Protein AF-A0A174JQ71-F1 (afdb_monomer)

Structure (mmCIF, N/CA/C/O backbone):
data_AF-A0A174JQ71-F1
#
_entry.id   AF-A0A174JQ71-F1
#
loop_
_atom_site.group_PDB
_atom_site.id
_atom_site.type_symbol
_atom_site.label_atom_id
_atom_site.label_alt_id
_atom_site.label_comp_id
_atom_site.label_asym_id
_atom_site.label_entity_id
_atom_site.label_seq_id
_atom_site.pdbx_PDB_ins_code
_atom_site.Cartn_x
_atom_site.Cartn_y
_atom_site.Cartn_z
_atom_site.occupancy
_atom_site.B_iso_or_equiv
_atom_site.auth_seq_id
_atom_site.auth_comp_id
_atom_site.auth_asym_id
_atom_site.auth_atom_id
_atom_site.pdbx_PDB_model_num
ATOM 1 N N . MET A 1 1 ? -15.903 -27.974 10.570 1.00 33.91 1 MET A N 1
ATOM 2 C CA . MET A 1 1 ? -16.2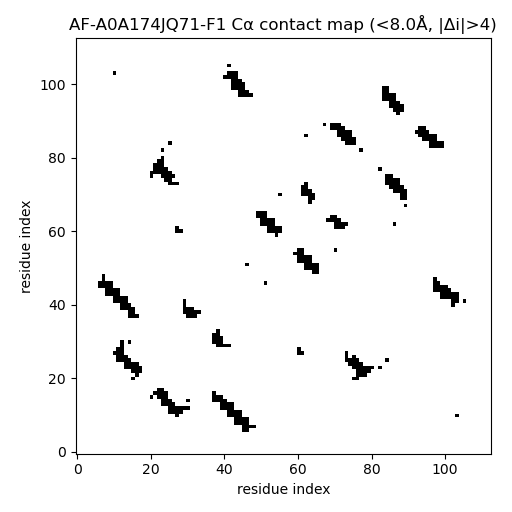49 -26.919 9.594 1.00 33.91 1 MET A CA 1
ATOM 3 C C . MET A 1 1 ? -15.036 -26.013 9.470 1.00 33.91 1 MET A C 1
ATOM 5 O O . MET A 1 1 ? -14.588 -25.504 10.489 1.00 33.91 1 MET A O 1
ATOM 9 N N . LYS A 1 2 ? -14.413 -25.916 8.288 1.00 32.47 2 LYS A N 1
ATOM 10 C CA . LYS A 1 2 ? -13.287 -24.994 8.083 1.00 32.47 2 LYS A CA 1
ATOM 11 C C . LYS A 1 2 ? -13.865 -23.582 8.101 1.00 32.47 2 LYS A C 1
ATOM 13 O O . LYS A 1 2 ? -14.632 -23.234 7.210 1.00 32.47 2 LYS A O 1
ATOM 18 N N . ASN A 1 3 ? -13.543 -22.809 9.136 1.00 34.12 3 ASN A N 1
ATOM 19 C CA . ASN A 1 3 ? -13.748 -21.367 9.127 1.00 34.12 3 ASN A CA 1
ATOM 20 C C . ASN A 1 3 ? -12.862 -20.805 8.015 1.00 34.12 3 ASN A C 1
ATOM 22 O O . ASN A 1 3 ? -11.702 -20.475 8.252 1.00 34.12 3 ASN A O 1
ATOM 26 N N . ASN A 1 4 ? -13.395 -20.720 6.799 1.00 38.16 4 ASN A N 1
ATOM 27 C CA . ASN A 1 4 ? -12.833 -19.865 5.768 1.00 38.16 4 ASN A CA 1
ATOM 28 C C . ASN A 1 4 ? -13.124 -18.433 6.222 1.00 38.16 4 ASN A C 1
ATOM 30 O O . ASN A 1 4 ? -14.097 -17.819 5.790 1.00 38.16 4 ASN A O 1
ATOM 34 N N . LYS A 1 5 ? -12.339 -17.945 7.194 1.00 42.69 5 LYS A N 1
ATOM 35 C CA . LYS A 1 5 ? -12.294 -16.528 7.547 1.00 42.69 5 LYS A CA 1
ATOM 36 C C . LYS A 1 5 ? -12.009 -15.842 6.215 1.00 42.69 5 LYS A C 1
ATOM 38 O O . LYS A 1 5 ? -10.968 -16.114 5.623 1.00 42.69 5 LYS A O 1
ATOM 43 N N . ILE A 1 6 ? -12.968 -15.075 5.699 1.00 48.12 6 ILE A N 1
ATOM 44 C CA . ILE A 1 6 ? -12.740 -14.229 4.529 1.00 48.12 6 ILE A CA 1
ATOM 45 C C . ILE A 1 6 ? -11.539 -13.370 4.924 1.00 48.12 6 ILE A C 1
ATOM 47 O O . ILE A 1 6 ? -11.650 -12.538 5.826 1.00 48.12 6 ILE A O 1
ATOM 51 N N . GLN A 1 7 ? -10.361 -13.676 4.375 1.00 61.44 7 GLN A N 1
ATOM 52 C CA . GLN A 1 7 ? -9.180 -12.855 4.597 1.00 61.44 7 GLN A CA 1
ATOM 53 C C . GLN A 1 7 ? -9.521 -11.497 3.996 1.00 61.44 7 GLN A C 1
ATOM 55 O O . GLN A 1 7 ? -9.918 -11.412 2.838 1.00 61.44 7 GLN A O 1
ATOM 60 N N . ASN A 1 8 ? -9.453 -10.452 4.815 1.00 85.88 8 ASN A N 1
ATOM 61 C CA . ASN A 1 8 ? -9.720 -9.093 4.378 1.00 85.88 8 ASN A CA 1
ATOM 62 C C . ASN A 1 8 ? -8.540 -8.661 3.505 1.00 85.88 8 ASN A C 1
ATOM 64 O O . ASN A 1 8 ? -7.544 -8.166 4.018 1.00 85.88 8 ASN A O 1
ATOM 68 N N . THR A 1 9 ? -8.582 -8.972 2.214 1.00 91.44 9 THR A N 1
ATOM 69 C CA . THR A 1 9 ? -7.486 -8.694 1.284 1.00 91.44 9 THR A CA 1
ATOM 70 C C . THR A 1 9 ? -7.784 -7.475 0.434 1.00 91.44 9 THR A C 1
ATOM 72 O O . THR A 1 9 ? -8.928 -7.265 0.036 1.00 91.44 9 THR A O 1
ATOM 75 N N . ILE A 1 10 ? -6.741 -6.726 0.095 1.00 92.50 10 ILE A N 1
ATOM 76 C CA . ILE A 1 10 ? -6.787 -5.629 -0.873 1.00 92.50 10 ILE A CA 1
ATOM 77 C C . ILE A 1 10 ? -5.688 -5.798 -1.914 1.00 92.50 10 ILE A C 1
ATOM 79 O O . ILE A 1 10 ? -4.728 -6.543 -1.701 1.00 92.50 10 ILE A O 1
ATOM 83 N N . THR A 1 11 ? -5.816 -5.064 -3.013 1.00 93.56 11 THR A N 1
ATOM 84 C CA . THR A 1 11 ? -4.730 -4.883 -3.971 1.00 93.56 11 THR A CA 1
ATOM 85 C C . THR A 1 11 ? -3.887 -3.690 -3.537 1.00 93.56 11 THR A C 1
ATOM 87 O O . THR A 1 11 ? -4.426 -2.605 -3.331 1.00 93.56 11 THR A O 1
ATOM 90 N N . LEU A 1 12 ? -2.579 -3.892 -3.393 1.00 93.50 12 LEU A N 1
ATOM 91 C CA . LEU A 1 12 ? -1.596 -2.812 -3.353 1.00 93.50 12 LEU A CA 1
ATOM 92 C C . LEU A 1 12 ? -0.692 -2.916 -4.575 1.00 93.50 12 LEU A C 1
ATOM 94 O O . LEU A 1 12 ? -0.425 -4.009 -5.071 1.00 93.50 12 LEU A O 1
ATOM 98 N N . TYR A 1 13 ? -0.189 -1.780 -5.022 1.00 93.25 13 TYR A N 1
ATOM 99 C CA . TYR A 1 13 ? 0.645 -1.667 -6.202 1.00 93.25 13 TYR A CA 1
ATOM 100 C C . TYR A 1 13 ? 2.090 -1.439 -5.794 1.00 93.25 13 TYR A C 1
ATOM 102 O O . TYR A 1 13 ? 2.394 -0.507 -5.049 1.00 93.25 13 TYR A O 1
ATOM 110 N N . LYS A 1 14 ? 2.981 -2.306 -6.262 1.00 93.00 14 LYS A N 1
ATOM 111 C CA . LYS A 1 14 ? 4.409 -2.248 -5.971 1.00 93.00 14 LYS A CA 1
ATOM 112 C C . LYS A 1 14 ? 5.151 -1.727 -7.188 1.00 93.00 14 LYS A C 1
ATOM 114 O O . LYS A 1 14 ? 5.049 -2.321 -8.255 1.00 93.00 14 LYS A O 1
ATOM 119 N N . GLY A 1 15 ? 5.937 -0.673 -7.024 1.00 91.50 15 GLY A N 1
ATOM 120 C CA . GLY A 1 15 ? 6.777 -0.142 -8.095 1.00 91.50 15 GLY A CA 1
ATOM 121 C C . GLY A 1 15 ? 8.181 0.193 -7.618 1.00 91.50 15 GLY A C 1
ATOM 122 O O . GLY A 1 15 ? 8.516 0.050 -6.437 1.00 91.50 15 GLY A O 1
ATOM 123 N N . TYR A 1 16 ? 9.007 0.658 -8.548 1.00 90.19 16 TYR A N 1
ATOM 124 C CA . TYR A 1 16 ? 10.361 1.125 -8.273 1.00 90.19 16 TYR A CA 1
ATOM 125 C C . TYR A 1 16 ? 10.537 2.544 -8.807 1.00 90.19 16 TYR A C 1
ATOM 127 O O . TYR A 1 16 ? 10.302 2.805 -9.983 1.00 90.19 16 TYR A O 1
ATOM 135 N N . ASN A 1 17 ? 10.941 3.468 -7.936 1.00 88.19 17 ASN A N 1
ATOM 136 C CA . ASN A 1 17 ? 11.299 4.825 -8.328 1.00 88.19 17 ASN A CA 1
ATOM 137 C C . ASN A 1 17 ? 12.443 5.334 -7.433 1.00 88.19 17 ASN A C 1
ATOM 139 O O . ASN A 1 17 ? 12.199 5.805 -6.314 1.00 88.19 17 ASN A O 1
ATOM 143 N N . PRO A 1 18 ? 13.698 5.266 -7.908 1.00 86.12 18 PRO A N 1
ATOM 144 C CA . PRO A 1 18 ? 14.851 5.705 -7.132 1.00 86.12 18 PRO A CA 1
ATOM 145 C C . PRO A 1 18 ? 14.907 7.229 -6.964 1.00 86.12 18 PRO A C 1
ATOM 147 O O . PRO A 1 18 ? 15.537 7.703 -6.024 1.00 86.12 18 PRO A O 1
ATOM 150 N N . ASN A 1 19 ? 14.236 7.993 -7.832 1.00 84.12 19 ASN A N 1
ATOM 151 C CA . ASN A 1 19 ? 14.300 9.454 -7.838 1.00 84.12 19 ASN A CA 1
ATOM 152 C C . ASN A 1 19 ? 13.346 10.083 -6.812 1.00 84.12 19 ASN A C 1
ATOM 154 O O . ASN A 1 19 ? 13.753 10.975 -6.074 1.00 84.12 19 ASN A O 1
ATOM 158 N N . LEU A 1 20 ? 12.090 9.623 -6.753 1.00 79.44 20 LEU A N 1
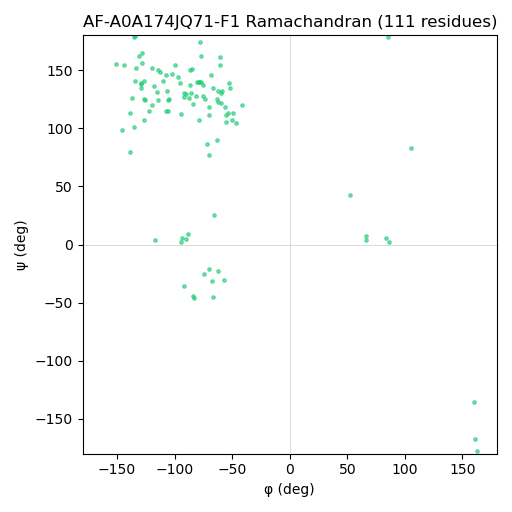ATOM 159 C CA . LEU A 1 20 ? 11.075 10.177 -5.841 1.00 79.44 20 LEU A CA 1
ATOM 160 C C . LEU A 1 20 ? 11.013 9.449 -4.498 1.00 79.44 20 LEU A C 1
ATOM 162 O O . LEU A 1 20 ? 10.773 10.078 -3.471 1.00 79.44 20 LEU A O 1
ATOM 166 N N . PHE A 1 21 ? 11.227 8.131 -4.497 1.00 76.81 21 PHE A N 1
ATOM 167 C CA . PHE A 1 21 ? 11.007 7.287 -3.317 1.00 76.81 21 PHE A CA 1
ATOM 168 C C . PHE A 1 21 ? 12.284 6.612 -2.805 1.00 76.81 21 PHE A C 1
ATOM 170 O O . PHE A 1 21 ? 12.225 5.806 -1.878 1.00 76.81 21 PHE A O 1
ATOM 177 N N . GLY A 1 22 ? 13.440 6.908 -3.410 1.00 80.75 22 GLY A N 1
ATOM 178 C CA . GLY A 1 22 ? 14.728 6.323 -3.031 1.00 80.75 22 GLY A CA 1
ATOM 179 C C . GLY A 1 22 ? 14.849 4.818 -3.300 1.00 80.75 22 GLY A C 1
ATOM 180 O O . GLY A 1 22 ? 15.867 4.228 -2.956 1.00 80.75 22 GLY A O 1
ATOM 181 N N . GLY A 1 23 ? 13.847 4.180 -3.917 1.00 88.44 23 GLY A N 1
ATOM 182 C CA . GLY A 1 23 ? 13.836 2.738 -4.143 1.00 88.44 23 GLY A CA 1
ATOM 183 C C . GLY A 1 23 ? 12.444 2.170 -4.414 1.00 88.44 23 GLY A C 1
ATOM 184 O O . GLY A 1 23 ? 11.679 2.709 -5.215 1.00 88.44 23 GLY A O 1
ATOM 185 N N . TRP A 1 24 ? 12.134 1.041 -3.772 1.00 90.44 24 TRP A N 1
ATOM 186 C CA . TRP A 1 24 ? 10.864 0.334 -3.941 1.00 90.44 24 TRP A CA 1
ATOM 187 C C . TRP A 1 24 ? 9.746 0.970 -3.119 1.00 90.44 24 TRP A C 1
ATOM 189 O O . TRP A 1 24 ? 9.944 1.338 -1.957 1.00 90.44 24 TRP A O 1
ATOM 199 N N . PHE A 1 25 ? 8.556 1.046 -3.710 1.00 90.00 25 PHE A N 1
ATOM 200 C CA . PHE A 1 25 ? 7.384 1.670 -3.107 1.00 90.00 25 PHE A CA 1
ATOM 201 C C . PHE A 1 25 ? 6.140 0.787 -3.181 1.00 90.00 25 PHE A C 1
ATOM 203 O O . PHE A 1 25 ? 6.068 -0.145 -3.980 1.00 90.00 25 PHE A O 1
ATOM 210 N N . TRP A 1 26 ? 5.161 1.128 -2.341 1.00 92.25 26 TRP A N 1
ATOM 211 C CA . TRP A 1 26 ? 3.838 0.518 -2.280 1.00 92.25 26 TRP A CA 1
ATOM 212 C C . TRP A 1 26 ? 2.765 1.605 -2.313 1.00 92.25 26 TRP A C 1
ATOM 214 O O . TRP A 1 26 ? 2.874 2.586 -1.590 1.00 92.25 26 TRP A O 1
ATOM 224 N N . SER A 1 27 ? 1.725 1.424 -3.115 1.00 90.38 27 SER A N 1
ATOM 225 C CA . SER A 1 27 ? 0.636 2.388 -3.284 1.00 90.38 27 SER A CA 1
ATOM 226 C C . SER A 1 27 ? -0.722 1.692 -3.209 1.00 90.38 27 SER A C 1
ATOM 228 O O . SER A 1 27 ? -0.840 0.508 -3.526 1.00 90.3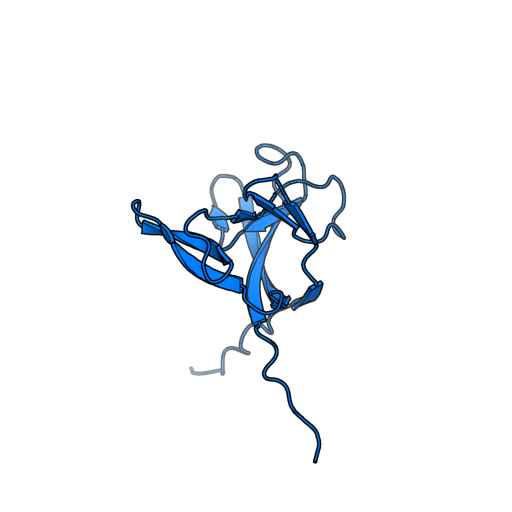8 27 SER A O 1
ATOM 230 N N . LEU A 1 28 ? -1.750 2.425 -2.781 1.00 91.75 28 LEU A N 1
ATOM 231 C CA . LEU A 1 28 ? -3.148 1.988 -2.881 1.00 91.75 28 LEU A CA 1
ATOM 232 C C . LEU A 1 28 ? -3.677 2.081 -4.315 1.00 91.75 28 LEU A C 1
ATOM 234 O O . LEU A 1 28 ? -4.590 1.347 -4.682 1.00 91.75 28 LEU A O 1
ATOM 238 N N . GLU A 1 29 ? -3.082 2.960 -5.115 1.00 90.56 29 GLU A N 1
ATOM 239 C CA . GLU A 1 29 ? -3.466 3.223 -6.498 1.00 90.56 29 GLU A CA 1
ATOM 240 C C . GLU A 1 29 ? -2.375 2.765 -7.458 1.00 90.56 29 GLU A C 1
ATOM 242 O O . GLU A 1 29 ? -1.182 2.800 -7.131 1.00 90.56 29 GLU A O 1
ATOM 247 N N . GLU A 1 30 ? -2.799 2.345 -8.647 1.00 92.06 30 GLU A N 1
ATOM 248 C CA . GLU A 1 30 ? -1.889 2.010 -9.731 1.00 92.06 30 GLU A CA 1
ATOM 249 C C . GLU A 1 30 ? -1.094 3.249 -10.140 1.00 92.06 30 GLU A C 1
ATOM 251 O O . GLU A 1 30 ? -1.644 4.332 -10.343 1.00 92.06 30 GLU A O 1
ATOM 256 N N . VAL A 1 31 ? 0.217 3.080 -10.269 1.00 89.81 31 VAL A N 1
ATOM 257 C CA . VAL A 1 31 ? 1.112 4.103 -10.790 1.00 89.81 31 VAL A CA 1
ATOM 258 C C . VAL A 1 31 ? 1.514 3.701 -12.200 1.00 89.81 31 VAL A C 1
ATOM 260 O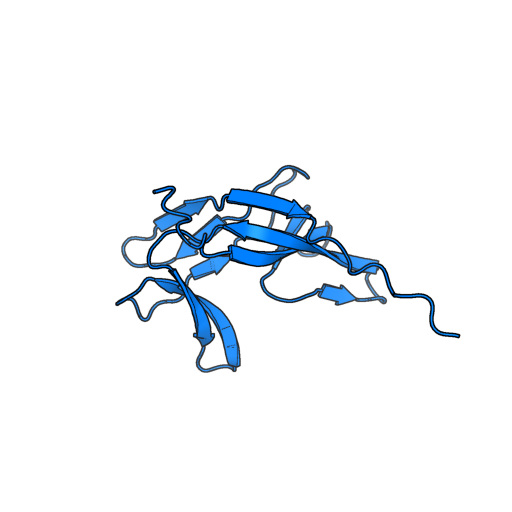 O . VAL A 1 31 ? 2.215 2.707 -12.394 1.00 89.81 31 VAL A O 1
ATOM 263 N N . TRP A 1 32 ? 1.089 4.507 -13.171 1.00 91.75 32 TRP A N 1
ATOM 264 C CA . TRP A 1 32 ? 1.517 4.428 -14.562 1.00 91.75 32 TRP A CA 1
ATOM 265 C C . TRP A 1 32 ? 2.016 5.800 -15.013 1.00 91.75 32 TRP A C 1
ATOM 267 O O . TRP A 1 32 ? 1.233 6.735 -15.183 1.00 91.75 32 TRP A O 1
ATOM 277 N N . ASN A 1 33 ? 3.328 5.939 -15.175 1.00 88.06 33 ASN A N 1
ATOM 278 C CA . ASN A 1 33 ? 3.960 7.168 -15.639 1.00 88.06 33 ASN A CA 1
ATOM 279 C C . ASN A 1 33 ? 5.023 6.838 -16.693 1.00 88.06 33 ASN A C 1
ATOM 281 O O . ASN A 1 33 ? 6.151 6.464 -16.367 1.00 88.06 33 ASN A O 1
ATOM 285 N N . ASP A 1 34 ? 4.653 7.030 -17.960 1.00 88.25 34 ASP A N 1
ATOM 286 C CA . ASP A 1 34 ? 5.523 6.778 -19.111 1.00 88.25 34 ASP A CA 1
ATOM 287 C C . ASP A 1 34 ? 6.705 7.749 -19.196 1.00 88.25 34 ASP A C 1
ATOM 289 O O . ASP A 1 34 ? 7.772 7.373 -19.676 1.00 88.25 34 ASP A O 1
ATOM 293 N N . TRP A 1 35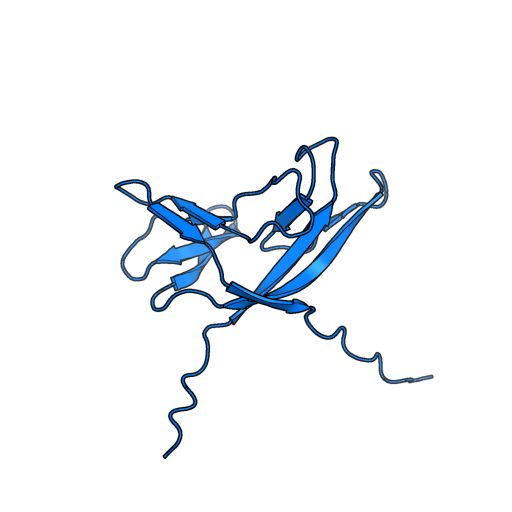 ? 6.529 8.991 -18.730 1.00 88.38 35 TRP A N 1
ATOM 294 C CA . TRP A 1 35 ? 7.552 10.035 -18.826 1.00 88.38 35 TRP A CA 1
ATOM 295 C C . TRP A 1 35 ? 8.769 9.708 -17.959 1.00 88.38 35 TRP A C 1
ATOM 297 O O . TRP A 1 35 ? 9.906 9.823 -18.411 1.00 88.38 35 TRP A O 1
ATOM 307 N N . ASP A 1 36 ? 8.522 9.267 -16.725 1.00 85.12 36 ASP A N 1
ATOM 308 C CA . ASP A 1 36 ? 9.576 8.900 -15.773 1.00 85.12 36 ASP A CA 1
ATOM 309 C C . ASP A 1 36 ? 9.901 7.394 -15.789 1.00 85.12 36 ASP A C 1
ATOM 311 O O . ASP A 1 36 ? 10.737 6.939 -15.007 1.00 85.12 36 ASP A O 1
ATOM 315 N N . HIS A 1 37 ? 9.247 6.616 -16.664 1.00 87.81 37 HIS A N 1
ATOM 316 C CA . HIS A 1 37 ? 9.309 5.149 -16.715 1.00 87.81 37 HIS A CA 1
ATOM 317 C C . HIS A 1 37 ? 9.017 4.476 -15.363 1.00 87.81 37 HIS A C 1
ATOM 319 O O . HIS A 1 37 ? 9.695 3.528 -14.956 1.00 87.81 37 HIS A O 1
ATOM 325 N N . VAL A 1 38 ? 8.000 4.974 -14.657 1.00 90.56 38 VAL A N 1
ATOM 326 C CA . VAL A 1 38 ? 7.582 4.458 -13.351 1.00 90.56 38 VAL A CA 1
ATOM 327 C C . VAL A 1 38 ? 6.271 3.710 -13.512 1.00 90.56 38 VAL A C 1
ATOM 329 O O . VAL A 1 38 ? 5.233 4.302 -13.800 1.00 90.56 38 VAL A O 1
ATOM 332 N N . TYR A 1 39 ? 6.331 2.409 -13.257 1.00 92.31 39 TYR A N 1
ATOM 333 C CA . TYR A 1 39 ? 5.191 1.507 -13.325 1.00 92.31 39 TYR A CA 1
ATOM 334 C C . TYR A 1 39 ? 5.090 0.706 -12.034 1.00 92.31 39 TYR A C 1
ATOM 336 O O . TYR A 1 39 ? 6.084 0.508 -11.323 1.00 92.31 39 TYR A O 1
ATOM 344 N N . SER A 1 40 ? 3.888 0.232 -11.738 1.00 92.88 40 SER A N 1
ATOM 345 C CA . SER A 1 40 ? 3.633 -0.599 -10.571 1.00 92.88 40 SER A CA 1
ATOM 346 C C . SER A 1 40 ? 2.873 -1.865 -10.930 1.00 92.88 40 SER A C 1
ATOM 348 O O . SER A 1 40 ? 1.906 -1.810 -11.683 1.00 92.88 40 SER A O 1
ATOM 350 N N . ASP A 1 41 ? 3.259 -2.985 -10.332 1.00 94.00 41 ASP A N 1
ATOM 351 C CA . ASP A 1 41 ? 2.552 -4.252 -10.468 1.00 94.00 41 ASP A CA 1
ATOM 352 C C . ASP A 1 41 ? 1.597 -4.483 -9.285 1.00 94.00 41 ASP A C 1
ATOM 354 O O . ASP A 1 41 ? 1.927 -4.136 -8.145 1.00 94.00 41 ASP A O 1
ATOM 358 N N . PRO A 1 42 ? 0.425 -5.095 -9.516 1.00 95.25 42 PRO A N 1
ATOM 359 C CA . PRO A 1 42 ? -0.550 -5.358 -8.468 1.00 95.25 42 PRO A CA 1
ATOM 360 C C . PRO A 1 42 ? -0.174 -6.590 -7.630 1.00 95.25 42 PRO A C 1
ATOM 362 O O . PRO A 1 42 ? 0.242 -7.630 -8.143 1.00 95.25 42 PRO A O 1
ATOM 365 N N . TYR A 1 43 ? -0.384 -6.501 -6.321 1.00 93.50 43 TYR A N 1
ATOM 366 C CA . TYR A 1 43 ? -0.158 -7.565 -5.344 1.00 93.50 43 TYR A CA 1
ATOM 367 C C . TYR A 1 43 ? -1.341 -7.660 -4.387 1.00 93.50 43 TYR A C 1
ATOM 369 O O . TYR A 1 43 ? -1.871 -6.650 -3.924 1.00 93.50 43 TYR A O 1
ATOM 377 N N . ILE A 1 44 ? -1.712 -8.885 -4.028 1.00 94.25 44 ILE A N 1
ATOM 378 C CA . ILE A 1 44 ? -2.708 -9.143 -2.994 1.00 94.25 44 ILE A CA 1
ATOM 379 C C . ILE A 1 44 ? -2.041 -9.051 -1.623 1.00 94.25 44 ILE A C 1
ATOM 381 O O . ILE A 1 44 ? -1.035 -9.716 -1.341 1.00 94.25 44 ILE A O 1
ATOM 385 N N . VAL A 1 45 ? -2.627 -8.240 -0.749 1.00 92.94 45 VAL A N 1
ATOM 386 C CA . VAL A 1 45 ? -2.135 -7.959 0.599 1.00 92.94 45 VAL A CA 1
ATOM 387 C C . VAL A 1 45 ? -3.259 -8.163 1.606 1.00 92.94 45 VAL A C 1
ATOM 389 O O . VAL A 1 45 ? -4.401 -7.777 1.375 1.00 92.94 45 VAL A O 1
ATOM 392 N N . GLU A 1 46 ? -2.942 -8.783 2.737 1.00 93.19 46 GLU A N 1
ATOM 393 C CA . GLU A 1 46 ? -3.876 -8.992 3.841 1.00 93.19 46 GLU A CA 1
ATOM 394 C C . GLU A 1 46 ? -3.928 -7.744 4.736 1.00 93.19 46 GLU A C 1
ATOM 396 O O . GLU A 1 46 ? -2.913 -7.337 5.311 1.00 93.19 46 GLU A O 1
ATOM 401 N N . LEU A 1 47 ? -5.118 -7.156 4.874 1.00 91.69 47 LEU A N 1
ATOM 402 C CA . LEU A 1 47 ? -5.402 -6.133 5.871 1.00 91.69 47 LEU A CA 1
ATOM 403 C C . LEU A 1 47 ? -5.622 -6.771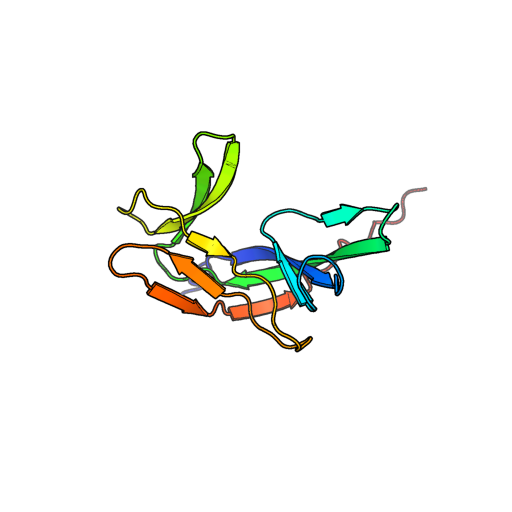 7.247 1.00 91.69 47 LEU A C 1
ATOM 405 O O . LEU A 1 47 ? -6.323 -7.785 7.355 1.00 91.69 47 LEU A O 1
ATOM 409 N N . PRO A 1 48 ? -5.109 -6.152 8.324 1.00 90.00 48 PRO A N 1
ATOM 410 C CA . PRO A 1 48 ? -5.395 -6.606 9.672 1.00 90.00 48 PRO A CA 1
ATOM 411 C C . PRO A 1 48 ? -6.895 -6.543 9.978 1.00 90.00 48 PRO A C 1
ATOM 413 O O . PRO A 1 48 ? -7.655 -5.744 9.419 1.00 90.00 48 PRO A O 1
ATOM 416 N N . GLU A 1 49 ? -7.334 -7.385 10.910 1.00 89.12 49 GLU A N 1
ATOM 417 C CA . GLU A 1 49 ? -8.725 -7.388 11.345 1.00 89.12 49 GLU A CA 1
ATOM 418 C C . GLU A 1 49 ? -9.123 -6.014 11.897 1.00 89.12 49 GLU A C 1
ATOM 420 O O . GLU A 1 49 ? -8.423 -5.413 12.709 1.00 89.12 49 GLU A O 1
ATOM 425 N N . GLY A 1 50 ? -10.267 -5.512 11.435 1.00 88.38 50 GLY A N 1
ATOM 426 C CA . GLY A 1 50 ? -10.746 -4.194 11.828 1.00 88.38 50 GLY A CA 1
ATOM 427 C C . GLY A 1 50 ? -10.162 -3.036 11.025 1.00 88.38 50 GLY A C 1
ATOM 428 O O . GLY A 1 50 ? -10.490 -1.904 11.350 1.00 88.38 50 GLY A O 1
ATOM 429 N N . PHE A 1 51 ? -9.378 -3.281 9.977 1.00 91.19 51 PHE A N 1
ATOM 430 C CA . PHE A 1 51 ? -8.993 -2.249 9.013 1.00 91.19 51 PHE A CA 1
ATOM 431 C C . PHE A 1 51 ? -9.851 -2.312 7.748 1.00 91.19 51 PHE A C 1
ATOM 433 O O . PHE A 1 51 ? -10.402 -3.362 7.412 1.00 91.19 51 PHE A O 1
ATOM 440 N N . TYR A 1 52 ? -9.990 -1.185 7.060 1.00 89.50 52 TYR A N 1
ATOM 441 C CA . TYR A 1 52 ? -10.726 -1.072 5.803 1.00 89.50 52 TYR A CA 1
ATOM 442 C C . TYR A 1 52 ? -10.146 0.053 4.943 1.00 89.50 52 TYR A C 1
ATOM 444 O O . TYR A 1 52 ? -9.528 0.975 5.471 1.00 89.50 52 TYR A O 1
ATOM 452 N N . VAL A 1 53 ? -10.340 -0.023 3.628 1.00 90.69 53 VAL A N 1
ATOM 453 C CA . VAL A 1 53 ? -10.049 1.095 2.721 1.00 90.69 53 VAL A CA 1
ATOM 454 C C . VAL A 1 53 ? -11.276 1.996 2.685 1.00 90.69 53 VAL A C 1
ATOM 456 O O . VAL A 1 53 ? -12.398 1.514 2.529 1.00 90.69 53 VAL A O 1
ATOM 459 N N . GLY A 1 54 ? -11.057 3.289 2.867 1.00 88.69 54 GLY A N 1
ATOM 460 C CA . GLY A 1 54 ? -12.066 4.328 2.731 1.00 88.69 54 GLY A CA 1
ATOM 461 C C . GLY A 1 54 ? -11.519 5.491 1.919 1.00 88.69 54 GLY A C 1
ATOM 462 O O . GLY A 1 54 ? -10.364 5.484 1.500 1.00 88.69 54 GLY A O 1
ATOM 463 N N . GLU A 1 55 ? -12.351 6.500 1.725 1.00 88.00 55 GLU A N 1
ATOM 464 C CA . GLU A 1 55 ? -12.004 7.716 0.999 1.00 88.00 55 GLU A CA 1
ATOM 465 C C . GLU A 1 55 ? -11.841 8.861 2.001 1.00 88.00 55 GLU A C 1
ATOM 467 O O . GLU A 1 55 ? -12.661 9.025 2.913 1.00 88.00 55 GLU A O 1
ATOM 472 N N . CYS A 1 56 ? -10.759 9.626 1.887 1.00 84.56 56 CYS A N 1
ATOM 473 C CA . CYS A 1 56 ? -10.581 10.826 2.695 1.00 84.56 56 CYS A CA 1
ATOM 474 C C . CYS A 1 56 ? -11.423 11.992 2.139 1.00 84.56 56 CYS A C 1
ATOM 476 O O . CYS A 1 56 ? -12.017 11.908 1.068 1.00 84.56 56 CYS A O 1
ATOM 478 N N . ILE A 1 57 ? -11.451 13.128 2.844 1.00 82.44 57 ILE A N 1
ATOM 479 C CA . ILE A 1 57 ? -12.234 14.303 2.415 1.00 82.44 57 ILE A CA 1
ATOM 480 C C . ILE A 1 57 ? -11.783 14.886 1.063 1.00 82.44 57 ILE A C 1
ATOM 482 O O . ILE A 1 57 ? -12.560 15.569 0.402 1.00 82.44 57 ILE A O 1
ATOM 486 N N . THR A 1 58 ? -10.536 14.634 0.654 1.00 85.50 58 THR A N 1
ATOM 487 C CA . THR A 1 58 ? -9.984 15.068 -0.639 1.00 85.50 58 THR A CA 1
ATOM 488 C C . THR A 1 58 ? -10.192 14.041 -1.753 1.00 85.50 58 THR A C 1
ATOM 490 O O . THR A 1 58 ? -9.706 14.254 -2.860 1.00 85.50 58 THR A O 1
ATOM 493 N N . GLY A 1 59 ? -10.911 12.949 -1.485 1.00 85.06 59 GLY A N 1
ATOM 494 C CA . GLY A 1 59 ? -11.222 11.914 -2.469 1.00 85.06 59 GLY A CA 1
ATOM 495 C C . GLY A 1 59 ? -10.157 10.828 -2.626 1.00 85.06 59 GLY A C 1
ATOM 496 O O . GLY A 1 59 ? -10.288 9.949 -3.469 1.00 85.06 59 GLY A O 1
ATOM 497 N N . GLN A 1 60 ? -9.081 10.884 -1.839 1.00 85.12 60 GLN A N 1
ATOM 498 C CA . GLN A 1 60 ? -7.966 9.948 -1.960 1.00 85.12 60 GLN A CA 1
ATOM 499 C C . GLN A 1 60 ? -8.226 8.684 -1.127 1.00 85.12 60 GLN A C 1
ATOM 501 O O . GLN A 1 60 ? -8.678 8.785 0.023 1.00 85.12 60 GLN A O 1
ATOM 506 N N . PRO A 1 61 ? -7.931 7.489 -1.665 1.00 88.06 61 PRO A N 1
ATOM 507 C CA . PRO A 1 61 ? -8.075 6.254 -0.914 1.00 88.06 61 PRO A CA 1
ATOM 508 C C . PRO A 1 61 ? -7.064 6.201 0.235 1.00 88.06 61 PRO A C 1
ATOM 510 O O . PRO A 1 61 ? -5.878 6.477 0.064 1.00 88.06 61 PRO A O 1
ATOM 513 N N . MET A 1 62 ? -7.531 5.804 1.417 1.00 90.31 62 MET A N 1
ATOM 514 C CA . MET A 1 62 ? -6.710 5.665 2.618 1.00 90.31 62 MET A CA 1
ATOM 515 C C . MET A 1 62 ? -7.174 4.471 3.450 1.00 90.31 62 MET A C 1
ATOM 517 O O . MET A 1 62 ? -8.334 4.056 3.391 1.00 90.31 62 MET A O 1
ATOM 521 N N . ILE A 1 63 ? -6.270 3.894 4.240 1.00 91.56 63 ILE A N 1
ATOM 522 C CA . ILE A 1 63 ? -6.612 2.781 5.124 1.00 91.56 63 ILE A CA 1
ATOM 523 C C . ILE A 1 63 ? -7.014 3.323 6.495 1.00 91.56 63 ILE A C 1
ATOM 525 O O . ILE A 1 63 ? -6.291 4.102 7.104 1.00 91.56 63 ILE A O 1
ATOM 529 N N . PHE A 1 64 ? -8.150 2.869 7.011 1.00 89.88 64 PHE A N 1
ATOM 530 C CA . PHE A 1 64 ? -8.696 3.265 8.304 1.00 89.88 64 PHE A CA 1
ATOM 531 C C . PHE A 1 64 ? -8.832 2.063 9.230 1.00 89.88 64 PHE A C 1
ATOM 533 O O . PHE A 1 64 ? -9.063 0.933 8.797 1.00 89.88 64 PHE A O 1
ATOM 540 N N . LYS A 1 65 ? -8.746 2.322 10.534 1.00 89.81 65 LYS A N 1
ATOM 541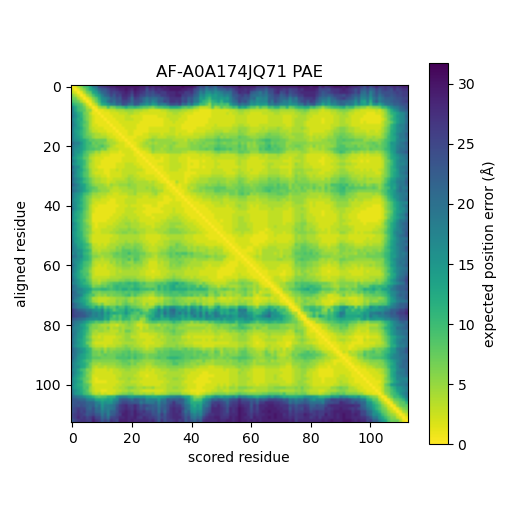 C CA . LYS A 1 65 ? -9.068 1.361 11.595 1.00 89.81 65 LYS A CA 1
ATOM 542 C C . LYS A 1 65 ? -10.513 1.594 12.037 1.00 89.81 65 LYS A C 1
ATOM 544 O O . LYS A 1 65 ? -10.943 2.736 12.171 1.00 89.81 65 LYS A O 1
ATOM 549 N N . LYS A 1 66 ? -11.286 0.536 12.279 1.00 85.88 66 LYS A N 1
ATOM 550 C CA . LYS A 1 66 ? -12.659 0.630 12.803 1.00 85.88 66 LYS A CA 1
ATOM 551 C C . LYS A 1 66 ? -12.666 1.497 14.061 1.00 85.88 66 LYS A C 1
ATOM 553 O O . LYS A 1 66 ? -11.816 1.331 14.933 1.00 85.88 66 LYS A O 1
ATOM 558 N N . SER A 1 67 ? -13.629 2.412 14.131 1.00 83.19 67 SER A N 1
ATOM 559 C CA . SER A 1 67 ? -13.768 3.401 15.210 1.00 83.19 67 SER A CA 1
ATOM 560 C C . SER A 1 67 ? -12.646 4.450 15.292 1.00 83.19 67 SER A C 1
ATOM 562 O O . SER A 1 67 ? -12.630 5.235 16.236 1.00 83.19 67 SER A O 1
ATOM 564 N N . CYS A 1 68 ? -11.733 4.495 14.317 1.00 80.75 68 CYS A N 1
ATOM 565 C CA . CYS A 1 68 ? -10.732 5.543 14.164 1.00 80.75 68 CYS A CA 1
ATOM 566 C C . CYS A 1 68 ? -11.007 6.317 12.871 1.00 80.75 68 CYS A C 1
ATOM 568 O O . CYS A 1 68 ? -11.053 5.736 11.789 1.00 80.75 68 CYS A O 1
ATOM 570 N N . ASN A 1 69 ? -11.156 7.636 12.985 1.00 73.88 69 ASN A N 1
ATOM 571 C CA . ASN A 1 69 ? -11.376 8.517 11.833 1.00 73.88 69 ASN A CA 1
ATOM 572 C C . ASN A 1 69 ? -10.062 9.110 11.298 1.00 73.88 69 ASN A C 1
ATOM 574 O O . ASN A 1 69 ? -10.083 9.974 10.427 1.00 73.88 69 ASN A O 1
ATOM 578 N N . LEU A 1 70 ? -8.921 8.676 11.844 1.00 81.69 70 LEU A N 1
ATOM 579 C CA . LEU A 1 70 ? -7.599 9.007 11.329 1.00 81.69 70 LEU A CA 1
ATOM 580 C C . LEU A 1 70 ? -7.198 7.919 10.340 1.00 81.69 70 LEU A C 1
ATOM 582 O O . LEU A 1 70 ? -7.243 6.729 10.667 1.00 81.69 70 LEU A O 1
ATOM 586 N N . GLY A 1 71 ? -6.831 8.331 9.135 1.00 81.44 71 GLY A N 1
ATOM 587 C CA . GLY A 1 71 ? -6.296 7.406 8.156 1.00 81.44 71 GLY A CA 1
ATOM 588 C C . GLY A 1 71 ? -4.844 7.045 8.458 1.00 81.44 71 GLY A C 1
ATOM 589 O O . GLY A 1 71 ? -4.149 7.722 9.219 1.00 81.44 71 GLY A O 1
ATOM 590 N N . TYR A 1 72 ? -4.404 5.955 7.850 1.00 88.31 72 TYR A N 1
ATOM 591 C CA . TYR A 1 72 ? -3.049 5.439 7.900 1.00 88.31 72 TYR A CA 1
ATOM 592 C C . TYR A 1 72 ? -2.449 5.503 6.501 1.00 88.31 72 TYR A C 1
ATOM 594 O O . TYR A 1 72 ? -3.059 5.022 5.539 1.00 88.31 72 TYR A O 1
ATOM 602 N N . ASP A 1 73 ? -1.245 6.054 6.411 1.00 85.19 73 ASP A N 1
ATOM 603 C CA . ASP A 1 73 ? -0.481 6.077 5.172 1.00 85.19 73 ASP A CA 1
ATOM 604 C C . ASP A 1 73 ? 0.133 4.703 4.919 1.00 85.19 73 ASP A C 1
ATOM 606 O O . ASP A 1 73 ? 0.646 4.053 5.839 1.00 85.19 73 ASP A O 1
ATOM 610 N N . VAL A 1 74 ? 0.126 4.276 3.657 1.00 83.38 74 VAL A N 1
ATOM 611 C CA . VAL A 1 74 ? 0.970 3.167 3.212 1.00 83.38 74 VAL A CA 1
ATOM 612 C C . VAL A 1 74 ? 2.367 3.735 3.014 1.00 83.38 74 VAL A C 1
ATOM 614 O O . VAL A 1 74 ? 2.612 4.509 2.094 1.00 83.38 74 VAL A O 1
ATOM 617 N N . CYS A 1 75 ? 3.281 3.400 3.919 1.00 72.12 75 CYS A N 1
ATOM 618 C CA . CYS A 1 75 ? 4.628 3.939 3.883 1.00 72.12 75 CYS A CA 1
ATOM 619 C C . CYS A 1 75 ? 5.454 3.280 2.771 1.00 72.12 75 CYS A C 1
ATOM 621 O O . CYS A 1 75 ? 5.428 2.062 2.563 1.00 72.12 75 CYS A O 1
ATOM 623 N N . ILE A 1 76 ? 6.194 4.141 2.082 1.00 66.06 76 ILE A N 1
ATOM 624 C CA . ILE A 1 76 ? 6.876 3.940 0.811 1.00 66.06 76 ILE A CA 1
ATOM 625 C C . ILE A 1 76 ? 8.380 4.107 1.041 1.00 66.06 76 ILE A C 1
ATOM 627 O O . ILE A 1 76 ? 8.796 5.054 1.701 1.00 66.06 76 ILE A O 1
ATOM 631 N N . GLY A 1 77 ? 9.193 3.222 0.464 1.00 57.16 77 GLY A N 1
ATOM 632 C CA . GLY A 1 77 ? 10.643 3.398 0.421 1.00 57.16 77 GLY A CA 1
ATOM 633 C C . GLY A 1 77 ? 11.377 2.489 1.393 1.00 57.16 77 GLY A C 1
ATOM 634 O O . GLY A 1 77 ? 11.785 2.892 2.480 1.00 57.16 77 GLY A O 1
ATOM 635 N N . GLN A 1 78 ? 11.611 1.251 0.968 1.00 61.41 78 GLN A N 1
ATOM 636 C CA . GLN A 1 78 ? 12.761 0.501 1.462 1.00 61.41 78 GLN A CA 1
ATOM 637 C C . GLN A 1 78 ? 13.753 0.359 0.308 1.00 61.41 78 GLN A C 1
ATOM 639 O O . GLN A 1 78 ? 13.364 0.069 -0.824 1.00 61.41 78 GLN A O 1
ATOM 644 N N . ASN A 1 79 ? 15.051 0.480 0.599 1.00 65.00 79 ASN A N 1
ATOM 645 C CA . ASN A 1 79 ? 16.145 0.142 -0.329 1.00 65.00 79 ASN A CA 1
ATOM 646 C C . ASN A 1 79 ? 16.208 -1.372 -0.647 1.00 65.00 79 ASN A C 1
ATOM 648 O O . ASN A 1 79 ? 17.269 -1.911 -0.949 1.00 65.00 79 ASN A O 1
ATOM 652 N N . SER A 1 80 ? 15.088 -2.085 -0.528 1.00 78.00 80 SER A N 1
ATOM 653 C CA . SER A 1 80 ? 14.966 -3.525 -0.681 1.00 78.00 80 SER A CA 1
ATOM 654 C C . SER A 1 80 ? 13.725 -3.846 -1.494 1.00 78.00 80 SER A C 1
ATOM 656 O O . SER A 1 80 ? 12.611 -3.479 -1.124 1.00 78.00 80 SER A O 1
ATOM 658 N N . GLU A 1 81 ? 13.921 -4.608 -2.564 1.00 81.88 81 GLU A N 1
ATOM 659 C CA . GLU A 1 81 ? 12.839 -5.169 -3.371 1.00 81.88 81 GLU A CA 1
ATOM 660 C C . GLU A 1 81 ? 11.884 -6.029 -2.544 1.00 81.88 81 GLU A C 1
ATOM 662 O O . GLU A 1 81 ? 10.689 -6.071 -2.813 1.00 81.88 81 GLU A O 1
ATOM 667 N N . ASN A 1 82 ? 12.379 -6.678 -1.493 1.00 82.62 82 ASN A N 1
ATOM 668 C CA . ASN A 1 82 ? 11.576 -7.542 -0.630 1.00 82.62 82 ASN A CA 1
ATOM 669 C C . ASN A 1 82 ? 10.913 -6.781 0.531 1.00 82.62 82 ASN A C 1
ATOM 671 O O . ASN A 1 82 ? 10.376 -7.406 1.451 1.00 82.62 82 ASN A O 1
ATOM 675 N N . GLY A 1 83 ? 10.974 -5.446 0.516 1.00 82.25 83 GLY A N 1
ATOM 676 C CA . GLY A 1 83 ? 10.334 -4.600 1.514 1.00 82.25 83 GLY A CA 1
ATOM 677 C C . GLY A 1 83 ? 8.825 -4.817 1.538 1.00 82.25 83 GLY A C 1
ATOM 678 O O . GLY A 1 83 ? 8.159 -4.803 0.500 1.00 82.25 83 GLY A O 1
ATOM 679 N N . LYS A 1 84 ? 8.279 -5.037 2.734 1.00 87.06 84 LYS A N 1
ATOM 680 C CA . LYS A 1 84 ? 6.838 -5.217 2.936 1.00 87.06 84 LYS A CA 1
ATOM 681 C C . LYS A 1 84 ? 6.153 -3.853 3.072 1.00 87.06 84 LYS A C 1
ATOM 683 O O . LYS A 1 84 ? 6.788 -2.922 3.561 1.00 87.06 84 LYS A O 1
ATOM 688 N N . PRO A 1 85 ? 4.877 -3.719 2.681 1.00 90.56 85 PRO A N 1
ATOM 689 C CA . PRO A 1 85 ? 4.137 -2.491 2.925 1.00 90.56 85 PRO A CA 1
ATOM 690 C C . PRO A 1 85 ? 3.868 -2.311 4.425 1.00 90.56 85 PRO A C 1
ATOM 692 O O . PRO A 1 85 ? 3.638 -3.285 5.148 1.00 90.56 85 PRO A O 1
ATOM 695 N N . HIS A 1 86 ? 3.872 -1.062 4.887 1.00 89.69 86 HIS A N 1
ATOM 696 C CA . HIS A 1 86 ? 3.602 -0.696 6.278 1.00 89.69 86 HIS A CA 1
ATOM 697 C C . HIS A 1 86 ? 2.495 0.349 6.350 1.00 89.69 86 HIS A C 1
ATOM 699 O O . HIS A 1 86 ? 2.495 1.282 5.557 1.00 89.69 86 HIS A O 1
ATOM 705 N N . LEU A 1 87 ? 1.606 0.230 7.331 1.00 90.56 87 LEU A N 1
ATOM 706 C CA . LEU A 1 87 ? 0.698 1.303 7.722 1.00 90.56 87 LEU A CA 1
ATOM 707 C C . LEU A 1 87 ? 1.354 2.147 8.803 1.00 90.56 87 LEU A C 1
ATOM 709 O O . LEU A 1 87 ? 1.812 1.588 9.802 1.00 90.56 87 LEU A O 1
ATOM 713 N N . VAL A 1 88 ? 1.371 3.465 8.628 1.00 87.62 88 VAL A N 1
ATOM 714 C CA . VAL A 1 88 ? 1.883 4.415 9.623 1.00 87.62 88 VAL A CA 1
ATOM 715 C C . VAL A 1 88 ? 0.809 5.460 9.908 1.00 87.62 88 VAL A C 1
ATOM 717 O O . VAL A 1 88 ? 0.291 6.085 8.988 1.00 87.62 88 VAL A O 1
ATOM 720 N N . GLY A 1 89 ? 0.440 5.627 11.179 1.00 86.50 89 GLY A N 1
ATOM 721 C CA . GLY A 1 89 ? -0.600 6.580 11.581 1.00 86.50 89 GLY A CA 1
ATOM 722 C C . GLY A 1 89 ? -1.189 6.298 12.963 1.00 86.50 89 GLY A C 1
ATOM 723 O O . GLY A 1 89 ? -0.659 5.488 13.720 1.00 86.50 89 GLY A O 1
ATOM 724 N N . GLY A 1 90 ? -2.303 6.954 13.293 1.00 79.81 90 GLY A N 1
ATOM 725 C CA . GLY A 1 90 ? -3.011 6.790 14.570 1.00 79.81 90 GLY A CA 1
ATOM 726 C C . GLY A 1 90 ? -2.486 7.658 15.724 1.00 79.81 90 GLY A C 1
ATOM 727 O O . GLY A 1 90 ? -1.540 8.433 15.574 1.00 79.81 90 GLY A O 1
ATOM 728 N N . HIS A 1 91 ? -3.134 7.547 16.890 1.00 76.81 91 HIS A N 1
ATOM 729 C CA . HIS A 1 91 ? -2.704 8.204 18.126 1.00 76.81 91 HIS A CA 1
ATOM 730 C C . HIS A 1 91 ? -2.855 7.260 19.344 1.00 76.81 91 HIS A C 1
ATOM 732 O O . HIS A 1 91 ? -3.989 6.941 19.707 1.00 76.81 91 HIS A O 1
ATOM 738 N N . PRO A 1 92 ? -1.751 6.817 19.987 1.00 82.38 92 PRO A N 1
ATOM 739 C CA . PRO A 1 92 ? -0.354 7.067 19.607 1.00 82.38 92 PRO A CA 1
ATOM 740 C C . PRO A 1 92 ? -0.027 6.509 18.211 1.00 82.38 92 PRO A C 1
ATOM 742 O O . PRO A 1 92 ? -0.774 5.690 17.685 1.00 82.38 92 PRO A O 1
ATOM 745 N N . VAL A 1 93 ? 1.063 6.983 17.600 1.00 83.69 93 VAL A N 1
ATOM 746 C CA . VAL A 1 93 ? 1.468 6.525 16.262 1.00 83.69 93 VAL A CA 1
ATOM 747 C C . VAL A 1 93 ? 1.808 5.034 16.312 1.00 83.69 93 VAL A C 1
ATOM 749 O O . VAL A 1 93 ? 2.655 4.605 17.096 1.00 83.69 93 VAL A O 1
ATOM 752 N N . GLU A 1 94 ? 1.152 4.256 15.460 1.00 86.00 94 GLU A N 1
ATOM 753 C CA . GLU A 1 94 ? 1.346 2.822 15.270 1.00 86.00 94 GLU A CA 1
ATOM 754 C C . GLU A 1 94 ? 2.055 2.575 13.922 1.00 86.00 94 GLU A C 1
ATOM 756 O O . GLU A 1 94 ? 1.823 3.288 12.943 1.00 86.00 94 GLU A O 1
ATOM 761 N N . ASN A 1 95 ? 2.906 1.543 13.865 1.00 89.00 95 ASN A N 1
ATOM 762 C CA . ASN A 1 95 ? 3.459 1.004 12.620 1.00 89.00 95 ASN A CA 1
ATOM 763 C C . ASN A 1 95 ? 3.045 -0.462 12.488 1.00 89.00 95 ASN A C 1
ATOM 765 O O . ASN A 1 95 ? 3.373 -1.283 13.349 1.00 89.00 95 ASN A O 1
ATOM 769 N N . ILE A 1 96 ? 2.321 -0.787 11.421 1.00 90.56 96 ILE A N 1
ATOM 770 C CA . ILE A 1 96 ? 1.775 -2.126 11.204 1.00 90.56 96 ILE A CA 1
ATOM 771 C C . ILE A 1 96 ? 2.303 -2.658 9.877 1.00 90.56 96 ILE A C 1
ATOM 773 O O . ILE A 1 96 ? 1.983 -2.133 8.816 1.00 90.56 96 ILE A O 1
ATOM 777 N N . THR A 1 97 ? 3.100 -3.727 9.932 1.00 91.44 97 THR A N 1
ATOM 778 C CA . THR A 1 97 ? 3.578 -4.409 8.720 1.00 91.44 97 THR A CA 1
ATOM 779 C C . THR A 1 97 ? 2.456 -5.245 8.124 1.00 91.44 97 THR A C 1
ATOM 781 O O . THR A 1 97 ? 1.870 -6.084 8.812 1.00 91.44 97 THR A O 1
ATOM 784 N N . LEU A 1 98 ? 2.186 -5.054 6.840 1.00 91.62 98 LEU A N 1
ATOM 785 C CA . LEU A 1 98 ? 1.192 -5.825 6.114 1.00 91.62 98 LEU A CA 1
ATOM 786 C C . LEU A 1 98 ? 1.786 -7.122 5.562 1.00 91.62 98 LEU A C 1
ATOM 788 O O . LEU A 1 98 ? 2.975 -7.222 5.235 1.00 91.62 98 LEU A O 1
ATOM 792 N N . LYS A 1 99 ? 0.935 -8.140 5.440 1.00 91.69 99 LYS A N 1
ATOM 793 C CA . LYS A 1 99 ? 1.323 -9.430 4.875 1.00 91.69 99 LYS A CA 1
ATOM 794 C C . LYS A 1 99 ? 0.986 -9.462 3.390 1.00 91.69 99 LYS A C 1
ATOM 796 O O . LYS A 1 99 ? -0.179 -9.509 3.012 1.00 91.69 99 LYS A O 1
ATOM 801 N N . VAL A 1 100 ? 2.025 -9.489 2.563 1.00 91.69 100 VAL A N 1
ATOM 802 C CA . VAL A 1 100 ? 1.903 -9.738 1.124 1.00 91.69 100 VAL A CA 1
ATOM 803 C C . VAL A 1 100 ? 1.607 -11.221 0.911 1.00 91.69 100 VAL A C 1
ATOM 805 O O . VAL A 1 100 ? 2.338 -12.074 1.419 1.00 91.69 100 VAL A O 1
ATOM 808 N N . ILE A 1 101 ? 0.522 -11.519 0.200 1.00 92.62 101 ILE A N 1
ATOM 809 C CA . ILE A 1 101 ? 0.143 -12.884 -0.184 1.00 92.62 101 ILE A CA 1
ATOM 810 C C . ILE A 1 101 ? 0.885 -13.277 -1.464 1.00 92.62 101 ILE A C 1
ATOM 812 O O . ILE A 1 101 ? 1.456 -14.362 -1.527 1.00 92.62 101 ILE A O 1
ATOM 816 N N . GLY A 1 102 ? 0.929 -12.379 -2.446 1.00 90.69 102 GLY A N 1
ATOM 817 C CA . GLY A 1 102 ? 1.631 -12.587 -3.709 1.00 90.69 102 GLY A CA 1
ATOM 818 C C . GLY A 1 102 ? 1.175 -11.597 -4.779 1.00 90.69 102 GLY A C 1
ATOM 819 O O . GLY A 1 102 ? 0.347 -10.733 -4.477 1.00 90.69 102 GLY A O 1
ATOM 820 N N . PRO A 1 103 ? 1.709 -11.700 -6.006 1.00 92.69 103 PRO A N 1
ATOM 821 C CA . PRO A 1 103 ? 1.188 -10.964 -7.152 1.00 92.69 103 PRO A CA 1
ATOM 822 C C . PRO A 1 103 ? -0.318 -11.202 -7.284 1.00 92.69 103 PRO A C 1
ATOM 824 O O . PRO A 1 103 ? -0.793 -12.319 -7.069 1.00 92.69 103 PRO A O 1
ATOM 827 N N . ALA A 1 104 ? -1.076 -10.158 -7.606 1.00 89.38 104 ALA A N 1
ATOM 828 C CA . ALA A 1 104 ? -2.428 -10.368 -8.091 1.00 89.38 104 ALA A CA 1
ATOM 829 C C . ALA A 1 104 ? -2.275 -10.966 -9.485 1.00 89.38 104 ALA A C 1
ATOM 831 O O . ALA A 1 104 ? -1.654 -10.329 -10.336 1.00 89.38 104 ALA A O 1
ATOM 832 N N . ASP A 1 105 ? -2.763 -12.190 -9.705 1.00 75.62 105 ASP A N 1
ATOM 833 C CA . ASP A 1 105 ? -2.770 -12.781 -11.041 1.00 75.62 105 ASP A CA 1
ATOM 834 C C . ASP A 1 105 ? -3.363 -11.742 -12.001 1.00 75.62 105 ASP A C 1
ATOM 836 O O . ASP A 1 105 ? -4.536 -11.369 -11.883 1.00 75.62 105 ASP A O 1
ATOM 840 N N . LYS A 1 106 ? -2.533 -11.220 -12.919 1.00 55.50 106 LYS A N 1
ATOM 841 C CA . LYS A 1 106 ? -3.032 -10.437 -14.048 1.00 55.50 106 LYS A CA 1
ATOM 842 C C . LYS A 1 106 ? -4.016 -11.376 -14.719 1.00 55.50 106 LYS A C 1
ATOM 844 O O . LYS A 1 106 ? -3.626 -12.487 -15.078 1.00 55.50 106 LYS A O 1
ATOM 849 N N . LYS A 1 107 ? -5.297 -10.991 -14.788 1.00 46.25 107 LYS A N 1
ATOM 850 C CA . LYS A 1 107 ? -6.282 -11.732 -15.575 1.00 46.25 107 LYS A CA 1
ATOM 851 C C . LYS A 1 107 ? -5.585 -12.114 -16.874 1.00 46.25 107 LYS A C 1
ATOM 853 O O . LYS A 1 107 ? -5.089 -11.234 -17.568 1.00 46.25 107 LYS A O 1
ATOM 858 N N . ILE A 1 108 ? -5.501 -13.416 -17.129 1.00 44.81 108 ILE A N 1
ATOM 859 C CA . ILE A 1 108 ? -5.253 -13.943 -18.462 1.00 44.81 108 ILE A CA 1
ATOM 860 C C . ILE A 1 108 ? -6.279 -13.209 -19.320 1.00 44.81 108 ILE A C 1
ATOM 862 O O . ILE A 1 108 ? 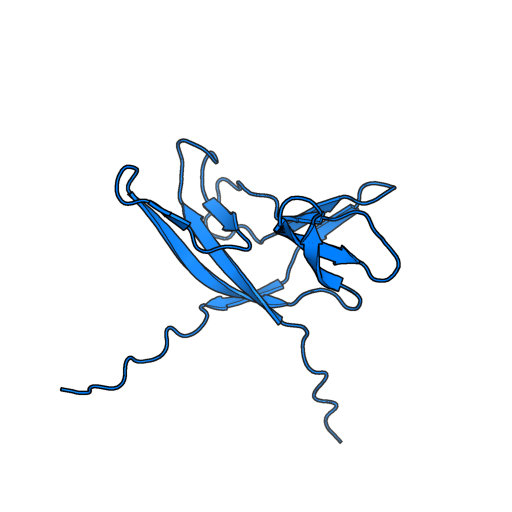-7.481 -13.410 -19.128 1.00 44.81 108 ILE A O 1
ATOM 866 N N . GLU A 1 109 ? -5.820 -12.254 -20.129 1.00 39.84 109 GLU A N 1
ATOM 867 C CA . GLU A 1 109 ? -6.651 -11.670 -21.166 1.00 39.84 109 GLU A CA 1
ATOM 868 C C . GLU A 1 109 ? -7.112 -12.862 -21.993 1.00 39.84 109 GLU A C 1
ATOM 870 O O . GLU A 1 109 ? -6.305 -13.604 -22.551 1.00 39.84 109 GLU A O 1
ATOM 875 N N . ALA A 1 110 ? -8.410 -13.145 -21.914 1.00 42.12 110 ALA A N 1
ATOM 876 C CA . ALA A 1 110 ? -9.015 -14.115 -22.791 1.00 42.12 110 ALA A CA 1
ATOM 877 C C . ALA A 1 110 ? -8.780 -13.600 -24.210 1.00 42.12 110 ALA A C 1
ATOM 879 O O . ALA A 1 110 ? -9.173 -12.476 -24.523 1.00 42.12 110 ALA A O 1
ATOM 880 N N . ASP A 1 111 ? -8.108 -14.416 -25.019 1.00 45.59 111 ASP A N 1
ATOM 881 C CA . ASP A 1 111 ? -8.067 -14.280 -26.467 1.00 45.59 111 ASP A CA 1
ATOM 882 C C . ASP A 1 111 ? -9.493 -14.053 -26.989 1.00 45.59 111 ASP A C 1
ATOM 884 O O . ASP A 1 111 ? -10.291 -14.986 -27.072 1.00 45.59 111 ASP A O 1
ATOM 888 N N . GLU A 1 112 ? -9.809 -12.815 -27.356 1.00 44.56 112 GLU A N 1
ATOM 889 C CA . GLU A 1 112 ? -10.913 -12.482 -28.251 1.00 44.56 112 GLU A CA 1
ATOM 890 C C . GLU A 1 112 ? -10.443 -11.383 -29.216 1.00 44.56 112 GLU A C 1
ATOM 892 O O . GLU A 1 112 ? -10.709 -10.200 -29.011 1.00 44.56 112 GLU A O 1
ATOM 897 N N . HIS A 1 113 ? -9.696 -11.772 -30.259 1.00 39.69 113 HIS A N 1
ATOM 898 C CA . HIS A 1 113 ? -10.172 -11.658 -31.647 1.00 39.69 113 HIS A CA 1
ATOM 899 C C . HIS A 1 113 ? -9.224 -12.252 -32.693 1.00 39.69 113 HIS A C 1
ATOM 901 O O . HIS A 1 113 ? -8.010 -11.959 -32.658 1.00 39.69 113 HIS A O 1
#

Secondary structure (DSSP, 8-state):
--------EEEEEEEEETTTSSEEEEESS--EETTTTEEEEEEEEEPPTTEEEEE-TTS-EEEEETT--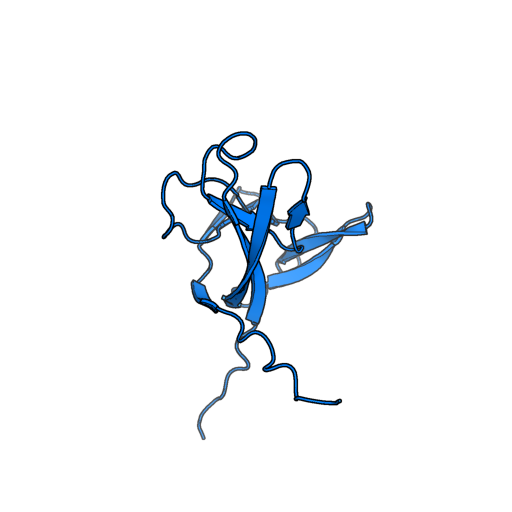SEEEEE--BSSTTPPPEEEETTTTEEEE-EEEEE----------

Organism: NCBI:txid39482

Mean predicted aligned error: 7.9 Å

Radius of gyration: 15.67 Å; Cα contacts (8 Å, |Δi|>4): 224; chains: 1; bounding box: 32×42×51 Å

Foldseek 3Di:
DPPPPVQQKAKKWWKFDCPPAVTIFIHSDFDDDPVRPIGTFIFIWGDPPQKDWDADPVRDIFIDGHVGPKTWDFDTHDNDPPDFTWTFDDVVTDIGTIDTPTTDPPPPPPDDD

pLDDT: mean 80.98, std 16.36, range [32.47, 95.25]

Solvent-accessible surface area (backbone atoms only — not comparable to full-atom values): 6776 Å² total; per-residue (Å²): 131,84,80,76,67,78,73,52,62,47,66,34,16,42,32,57,37,63,86,88,47,64,20,27,36,41,33,81,56,81,45,81,36,80,90,80,68,32,50,40,50,53,23,33,28,45,50,61,91,59,50,47,82,46,67,47,100,86,68,47,80,36,38,28,41,72,101,42,94,53,57,27,46,63,51,58,48,34,92,36,89,83,56,66,47,27,36,43,34,62,86,76,76,45,77,46,79,41,49,75,78,43,72,45,78,72,74,77,76,74,90,80,133

Sequence (113 aa):
MKNNKIQNTITLYKGYNPNLFGGWFWSLEEVWNDWDHVYSDPYIVELPEGFYVGECITGQPMIFKKSCNLGYDVCIGQNSENGKPHLVGGHPVENITLKVIGPADKKIEADEH